Protein AF-A0A7S1BHH1-F1 (afdb_monomer_lite)

Sequence (177 aa):
SYPPISGYKDGFSEPVSDVPSARRIMEELFQSSQPGKDKEINQLVLEFGHFIVSDIMGSKDEGNSPLPIPCDGVLKDIMFCPVMRNICNDSDNENESLMMQIPFNRHTHSAHVDNIDKFSILDNMPVAPINFQTSFLDLSHIYGTDNKTTAEVRGDHGSGGIAMDKNNLPPIDKYLT

Organism: NCBI:txid216773

InterPro domains:
  IPR010255 Haem peroxidase superfamily [SSF48113] (8-166)
  IPR019791 Haem peroxidase, animal-type [PF03098] (8-171)
  IPR019791 Haem peroxidase, animal-type [PS50292] (1-177)
  IPR037120 Haem peroxidase domain superfamily, animal type [G3DSA:1.10.640.10] (1-175)

Foldseek 3Di:
DPQAPLCAPVNAEHHDPPDPFPLAVVCVVVVPDDDDDDPPDDVVVVVVVVQQCLQQFDWDFPPDDFDWGFPPHPPPDCVSFPFDQDQPPPVPDPDSDRGGTDTHTDTDWPVPPPPDPCPVVCVPHHTDHDGLHHNDNPPCLQQPPDPVSNDQQQDPPPPSHGDADPVRHGPSVVRRD

Radius of gyration: 21.56 Å; chains: 1; bounding box: 46×52×59 Å

Secondary structure (DSSP, 8-state):
-PPPTT--TTSSSPPP-SS--HHHHHHHHHHH---PPPSS--HHHHHHHHHHHHHH----B-TT--EEEE--SS---TTTS-B-------TT--S----BEEEEPPBPBGGG-TTS---TTSTTSPP-BPP-S-SSSS-HHHH-SSHHHHHHHH-TTSS------TTS---GGGS--

pLDDT: mean 75.39, std 14.95, range [39.38, 95.06]

Structure (mmCIF, N/CA/C/O backbone):
data_AF-A0A7S1BHH1-F1
#
_entry.id   AF-A0A7S1BHH1-F1
#
loop_
_atom_site.group_PDB
_atom_site.id
_atom_site.type_symbol
_atom_site.label_atom_id
_atom_site.label_alt_id
_atom_site.label_comp_id
_atom_site.label_asym_id
_atom_site.label_entity_id
_atom_site.label_seq_id
_atom_site.pdbx_PDB_ins_code
_atom_site.Cartn_x
_atom_site.Cartn_y
_atom_site.Cartn_z
_atom_site.occupancy
_atom_site.B_iso_or_equiv
_atom_site.auth_seq_id
_atom_site.auth_comp_id
_atom_site.auth_asym_id
_atom_site.auth_atom_id
_atom_site.pdbx_PDB_model_num
ATOM 1 N N . SER A 1 1 ? -23.232 19.609 12.535 1.00 47.34 1 SER A N 1
ATOM 2 C CA . SER A 1 1 ? -22.454 20.242 11.451 1.00 47.34 1 SER A CA 1
ATOM 3 C C . SER A 1 1 ? -22.123 19.164 10.439 1.00 47.34 1 SER A C 1
ATOM 5 O O . SER A 1 1 ? -21.820 18.053 10.851 1.00 47.34 1 SER A O 1
ATOM 7 N N . TYR A 1 2 ? -22.255 19.440 9.142 1.00 39.38 2 TYR A N 1
ATOM 8 C CA . TYR A 1 2 ? -21.716 18.531 8.127 1.00 39.38 2 TYR A CA 1
ATOM 9 C C . TYR A 1 2 ? -20.185 18.573 8.204 1.00 39.38 2 TYR A C 1
ATOM 11 O O . TYR A 1 2 ? -19.652 19.656 8.472 1.00 39.38 2 TYR A O 1
ATOM 19 N N . PRO A 1 3 ? -19.481 17.444 8.014 1.00 50.00 3 PRO A N 1
ATOM 20 C CA . PRO A 1 3 ? -18.034 17.486 7.897 1.00 50.00 3 PRO A CA 1
ATOM 21 C C . PRO A 1 3 ? -17.662 18.395 6.713 1.00 50.00 3 PRO A C 1
ATOM 23 O O . PRO A 1 3 ? -18.397 18.430 5.718 1.00 50.00 3 PRO A O 1
ATOM 26 N N . PRO A 1 4 ? -16.571 19.169 6.817 1.00 54.44 4 PRO A N 1
ATOM 27 C CA . PRO A 1 4 ? -16.070 19.941 5.689 1.00 54.44 4 PRO A CA 1
ATOM 28 C C . PRO A 1 4 ? -15.848 19.017 4.486 1.00 54.44 4 PRO A C 1
ATOM 30 O O . PRO A 1 4 ? -15.544 17.838 4.646 1.00 54.44 4 PRO A O 1
ATOM 33 N N . ILE A 1 5 ? -16.010 19.558 3.277 1.00 57.75 5 ILE A N 1
ATOM 34 C CA . ILE A 1 5 ? -15.953 18.810 2.004 1.00 57.75 5 ILE A CA 1
ATOM 35 C C . ILE A 1 5 ? -14.631 18.034 1.854 1.00 57.75 5 ILE A C 1
ATOM 37 O O . ILE A 1 5 ? -14.591 17.008 1.183 1.00 57.75 5 ILE A O 1
ATOM 41 N N . SER A 1 6 ? -13.567 18.500 2.510 1.00 67.19 6 SER A N 1
ATOM 42 C CA . SER A 1 6 ? -12.247 17.875 2.519 1.00 67.19 6 SER A CA 1
ATOM 43 C C . SER A 1 6 ? -12.037 16.817 3.608 1.00 67.19 6 SER A C 1
ATOM 45 O O . SER A 1 6 ? -11.016 16.143 3.597 1.00 67.19 6 SER A O 1
ATOM 47 N N . GLY A 1 7 ? -12.965 16.656 4.556 1.00 76.12 7 GLY A N 1
ATOM 48 C CA . GLY A 1 7 ? -12.856 15.677 5.643 1.00 76.12 7 GLY A CA 1
ATOM 49 C C . GLY A 1 7 ? -11.810 15.999 6.722 1.00 76.12 7 GLY A C 1
ATOM 50 O O . GLY A 1 7 ? -11.696 15.231 7.672 1.00 76.12 7 GLY A O 1
ATOM 51 N N . TYR A 1 8 ? -11.086 17.120 6.621 1.00 83.00 8 TYR A N 1
ATOM 52 C CA . TYR A 1 8 ? -10.114 17.585 7.622 1.00 83.00 8 TYR A CA 1
ATOM 53 C C . TYR A 1 8 ? -10.755 18.517 8.655 1.00 83.00 8 TYR A C 1
ATOM 55 O O . TYR A 1 8 ? -11.625 19.314 8.320 1.00 83.00 8 TYR A O 1
ATOM 63 N N . LYS A 1 9 ? -10.299 18.473 9.906 1.00 84.94 9 LYS A N 1
ATOM 64 C CA . LYS A 1 9 ? -10.788 19.305 11.017 1.00 84.94 9 LYS A CA 1
ATOM 65 C C . LYS A 1 9 ? -10.617 20.804 10.757 1.00 84.94 9 LYS A C 1
ATOM 67 O O . LYS A 1 9 ? -11.530 21.579 11.026 1.00 84.94 9 LYS A O 1
ATOM 72 N N . ASP A 1 10 ? -9.465 21.190 10.219 1.00 83.19 10 ASP A N 1
ATOM 73 C CA . ASP A 1 10 ? -9.119 22.562 9.830 1.00 83.19 10 ASP A CA 1
ATOM 74 C C . ASP A 1 10 ? -9.588 22.910 8.403 1.00 83.19 10 ASP A C 1
ATOM 76 O O . ASP A 1 10 ? -9.482 24.056 7.976 1.00 83.19 10 ASP A O 1
ATOM 80 N N . GLY A 1 11 ? -10.120 21.932 7.664 1.00 82.06 11 GLY A N 1
ATOM 81 C CA . GLY A 1 11 ? -10.454 22.049 6.248 1.00 82.06 11 GLY A CA 1
ATOM 82 C C . GLY A 1 11 ? -9.268 21.851 5.297 1.00 82.06 11 GLY A C 1
ATOM 83 O O . GLY A 1 11 ? -9.507 21.768 4.091 1.00 82.06 11 GLY A O 1
ATOM 84 N N . PHE A 1 12 ? -8.041 21.700 5.807 1.00 80.69 12 PHE A N 1
ATOM 85 C CA . PHE A 1 12 ? -6.811 21.670 5.015 1.00 80.69 12 PHE A CA 1
ATOM 86 C C . PHE A 1 12 ? -5.983 20.400 5.204 1.00 80.69 12 PHE A C 1
ATOM 88 O O . PHE A 1 12 ? -5.695 19.740 4.212 1.00 80.69 12 PHE A O 1
ATOM 95 N N . SER A 1 13 ? -5.567 20.071 6.429 1.00 79.56 13 SER A N 1
ATOM 96 C CA . SER A 1 13 ? -4.526 19.061 6.685 1.00 79.56 13 SER A CA 1
ATOM 97 C C . SER A 1 13 ? -4.647 18.321 8.021 1.00 79.56 13 SER A C 1
ATOM 99 O O . SER A 1 13 ? -4.057 17.248 8.198 1.00 79.56 13 SER A O 1
ATOM 101 N N . GLU A 1 14 ? -5.375 18.874 8.993 1.00 82.69 14 GLU A N 1
ATOM 102 C CA . GLU A 1 14 ? -5.499 18.282 10.321 1.00 82.69 14 GLU A CA 1
ATOM 103 C C . GLU A 1 14 ? -6.579 17.189 10.294 1.00 82.69 14 GLU A C 1
ATOM 105 O O . GLU A 1 14 ? -7.735 17.473 9.969 1.00 82.69 14 GLU A O 1
ATOM 110 N N . PRO A 1 15 ? -6.256 15.923 10.614 1.00 82.50 15 PRO A N 1
ATOM 111 C CA . PRO A 1 15 ? -7.255 14.866 10.672 1.00 82.50 15 PRO A CA 1
ATOM 112 C C . PRO A 1 15 ? -8.259 15.132 11.800 1.00 82.50 15 PRO A C 1
ATOM 114 O O . PRO A 1 15 ? -7.962 15.794 12.794 1.00 82.50 15 PRO A O 1
ATOM 117 N N . VAL A 1 16 ? -9.469 14.594 11.659 1.00 84.56 16 VAL A N 1
ATOM 118 C CA . VAL A 1 16 ? -10.517 14.725 12.678 1.00 84.56 16 VAL A CA 1
ATOM 119 C C . VAL A 1 16 ? -10.108 13.978 13.952 1.00 84.56 16 VAL A C 1
ATOM 121 O O . VAL A 1 16 ? -9.867 12.775 13.913 1.00 84.56 16 VAL A O 1
ATOM 124 N N . SER A 1 17 ? -10.054 14.692 15.080 1.00 80.38 17 SER A N 1
ATOM 125 C CA . SER A 1 17 ? -9.692 14.152 16.402 1.00 80.38 17 SER A CA 1
ATOM 126 C C . SER A 1 17 ? -10.889 13.764 17.272 1.00 80.38 17 SER A C 1
ATOM 128 O O . SER A 1 17 ? -10.737 13.002 18.221 1.00 80.38 17 SER A O 1
ATOM 130 N N . ASP A 1 18 ? -12.080 14.283 16.965 1.00 83.50 18 ASP A N 1
ATOM 131 C CA . ASP A 1 18 ? -13.249 14.223 17.858 1.00 83.50 18 ASP A CA 1
ATOM 132 C C . ASP A 1 18 ? -14.131 12.990 17.584 1.00 83.50 18 ASP A C 1
ATOM 134 O O . ASP A 1 18 ? -15.352 13.011 17.748 1.00 83.50 18 ASP A O 1
ATOM 138 N N . VAL A 1 19 ? -13.508 11.911 17.115 1.00 84.69 19 VAL A N 1
ATOM 139 C CA . VAL A 1 19 ? -14.147 10.634 16.784 1.00 84.69 19 VAL A CA 1
ATOM 140 C C . VAL A 1 19 ? -13.487 9.508 17.580 1.00 84.69 19 VAL A C 1
ATOM 142 O O . VAL A 1 19 ? -12.332 9.650 17.986 1.00 84.69 19 VAL A O 1
ATOM 145 N N . PRO A 1 20 ? -14.190 8.386 17.832 1.00 87.12 20 PRO A N 1
ATOM 146 C CA . PRO A 1 20 ? -13.568 7.219 18.446 1.00 87.12 20 PRO A CA 1
ATOM 147 C C . PRO A 1 20 ? -12.306 6.814 17.684 1.00 87.12 20 PRO A C 1
ATOM 149 O O . PRO A 1 20 ? -12.268 6.910 16.454 1.00 87.12 20 PRO A O 1
ATOM 152 N N . SER A 1 21 ? -11.281 6.348 18.401 1.00 86.25 21 SER A N 1
ATOM 153 C CA . SER A 1 21 ? -10.047 5.924 17.750 1.00 86.25 21 SER A CA 1
ATOM 154 C C . SER A 1 21 ? -10.321 4.800 16.746 1.00 86.25 21 SER A C 1
ATOM 156 O O . SER A 1 21 ? -11.216 3.965 16.934 1.00 86.25 21 SER A O 1
ATOM 158 N N . ALA A 1 22 ? -9.494 4.723 15.702 1.00 86.19 22 ALA A N 1
ATOM 159 C CA . ALA A 1 22 ? -9.539 3.604 14.768 1.00 86.19 22 ALA A CA 1
ATOM 160 C C . ALA A 1 22 ? -9.400 2.256 15.499 1.00 86.19 22 ALA A C 1
ATOM 162 O O . ALA A 1 22 ? -10.049 1.281 15.123 1.00 86.19 22 ALA A O 1
ATOM 163 N N . ARG A 1 23 ? -8.615 2.206 16.588 1.00 84.38 23 ARG A N 1
ATOM 164 C CA . ARG A 1 23 ? -8.446 0.997 17.398 1.00 84.38 23 ARG A CA 1
ATOM 165 C C . ARG A 1 23 ? -9.748 0.578 18.072 1.00 84.38 23 ARG A C 1
ATOM 167 O O . ARG A 1 23 ? -10.116 -0.592 17.998 1.00 84.38 23 ARG A O 1
ATOM 174 N N . ARG A 1 24 ? -10.445 1.515 18.707 1.00 85.94 24 ARG A N 1
ATOM 175 C CA . ARG A 1 24 ? -11.715 1.247 19.378 1.00 85.94 24 ARG A CA 1
ATOM 176 C C . ARG A 1 24 ? -12.778 0.762 18.394 1.00 85.94 24 ARG A C 1
ATOM 178 O O . ARG A 1 24 ? -13.435 -0.236 18.665 1.00 85.94 24 ARG A O 1
ATOM 185 N N . ILE A 1 25 ? -12.891 1.416 17.236 1.00 86.88 25 ILE A N 1
ATOM 186 C CA . ILE A 1 25 ? -13.829 1.013 16.175 1.00 86.88 25 ILE A CA 1
ATOM 187 C C . ILE A 1 25 ? -13.510 -0.403 15.685 1.00 86.88 25 ILE A C 1
ATOM 189 O O . ILE A 1 25 ? -14.408 -1.235 15.575 1.00 86.88 25 ILE A O 1
ATOM 193 N N . MET A 1 26 ? -12.231 -0.696 15.429 1.00 84.88 26 MET A N 1
ATOM 194 C CA . MET A 1 26 ? -11.785 -2.035 15.042 1.00 84.88 26 MET A CA 1
ATOM 195 C C . MET A 1 26 ? -12.187 -3.078 16.086 1.00 84.88 26 MET A C 1
ATOM 197 O O . MET A 1 26 ? -12.764 -4.099 15.734 1.00 84.88 26 MET A O 1
ATOM 201 N N . GLU A 1 27 ? -11.934 -2.842 17.372 1.00 83.69 27 GLU A N 1
ATOM 202 C CA . GLU A 1 27 ? -12.324 -3.803 18.407 1.00 83.69 27 GLU A CA 1
ATOM 203 C C . GLU A 1 27 ? -13.830 -4.046 18.456 1.00 83.69 27 GLU A C 1
ATOM 205 O O . GLU A 1 27 ? -14.245 -5.200 18.476 1.00 83.69 27 GLU A O 1
ATOM 210 N N . GLU A 1 28 ? -14.644 -2.992 18.449 1.00 85.12 28 GLU A N 1
ATOM 211 C CA . GLU A 1 28 ? -16.104 -3.121 18.509 1.00 85.12 28 GLU A CA 1
ATOM 212 C C . GLU A 1 28 ? -16.648 -3.906 17.294 1.00 85.12 28 GLU A C 1
ATOM 214 O O . GLU A 1 28 ? -17.508 -4.780 17.441 1.00 85.12 28 GLU A O 1
ATOM 219 N N . LEU A 1 29 ? -16.093 -3.676 16.098 1.00 84.19 29 LEU A N 1
ATOM 220 C CA . LEU A 1 29 ? -16.461 -4.413 14.886 1.00 84.19 29 LEU A CA 1
ATOM 221 C C . LEU A 1 29 ? -15.984 -5.871 14.915 1.00 84.19 29 LEU A C 1
ATOM 223 O O . LEU A 1 29 ? -16.758 -6.779 14.616 1.00 84.19 29 LEU A O 1
ATOM 227 N N . PHE A 1 30 ? -14.730 -6.122 15.291 1.00 80.69 30 PHE A N 1
ATOM 228 C CA . PHE A 1 30 ? -14.154 -7.468 15.259 1.00 80.69 30 PHE A CA 1
ATOM 229 C C . PHE A 1 30 ? -14.597 -8.355 16.425 1.00 80.69 30 PHE A C 1
ATOM 231 O O . PHE A 1 30 ? -14.643 -9.570 16.275 1.00 80.69 30 PHE A O 1
ATOM 238 N N . GLN A 1 31 ? -14.994 -7.784 17.564 1.00 76.56 31 GLN A N 1
ATOM 239 C CA . GLN A 1 31 ? -15.606 -8.554 18.654 1.00 76.56 31 GLN A CA 1
ATOM 240 C C . GLN A 1 31 ? -16.931 -9.197 18.237 1.00 76.56 31 GLN A C 1
ATOM 242 O O . GLN A 1 31 ? -17.301 -10.249 18.758 1.00 76.56 31 GLN A O 1
ATOM 247 N N . SER A 1 32 ? -17.651 -8.565 17.309 1.00 76.69 32 SER A N 1
ATOM 248 C CA . SER A 1 32 ? -18.940 -9.055 16.822 1.00 76.69 32 SER A CA 1
ATOM 249 C C . SER A 1 32 ? -18.832 -9.909 15.556 1.00 76.69 32 SER A C 1
ATOM 251 O O . SER A 1 32 ? -19.816 -10.543 15.168 1.00 76.69 32 SER A O 1
ATOM 253 N N . SER A 1 33 ? -17.656 -9.973 14.922 1.00 80.50 33 SER A N 1
ATOM 254 C CA . SER A 1 33 ? -17.466 -10.719 13.682 1.00 80.50 33 SER A CA 1
ATOM 255 C C . SER A 1 33 ? -17.035 -12.165 13.947 1.00 80.50 33 SER A C 1
ATOM 257 O O . SER A 1 33 ? -16.179 -12.459 14.778 1.00 80.50 33 SER A O 1
ATOM 259 N N . GLN A 1 34 ? -17.646 -13.105 13.223 1.00 82.69 34 GLN A N 1
ATOM 260 C CA . GLN A 1 34 ? -17.196 -14.495 13.180 1.00 82.69 34 GLN A CA 1
ATOM 261 C C . GLN A 1 34 ? -16.515 -14.728 11.830 1.00 82.69 34 GLN A C 1
ATOM 263 O O . GLN A 1 34 ? -17.169 -14.540 10.801 1.00 82.69 34 GLN A O 1
ATOM 268 N N . PRO A 1 35 ? -15.227 -15.118 11.795 1.00 79.81 35 PRO A N 1
ATOM 269 C CA . PRO A 1 35 ? -14.545 -15.377 10.537 1.00 79.81 35 PRO A CA 1
ATOM 270 C C . PRO A 1 35 ? -15.232 -16.540 9.814 1.00 79.81 35 PRO A C 1
ATOM 272 O O . PRO A 1 35 ? -15.237 -17.680 10.280 1.00 79.81 35 PRO A O 1
ATOM 275 N N . GLY A 1 36 ? -15.842 -16.234 8.673 1.00 83.50 36 GLY A N 1
ATOM 276 C CA . GLY A 1 36 ? -16.428 -17.217 7.772 1.00 83.50 36 GLY A CA 1
ATOM 277 C C . GLY A 1 36 ? -15.418 -17.642 6.714 1.00 83.50 36 GLY A C 1
ATOM 278 O O . GLY A 1 36 ? -14.639 -16.826 6.228 1.00 83.50 36 GLY A O 1
ATOM 279 N N . LYS A 1 37 ? -15.445 -18.919 6.323 1.00 86.69 37 LYS A N 1
ATOM 280 C CA . LYS A 1 37 ? -14.740 -19.370 5.122 1.00 86.69 37 LYS A CA 1
ATOM 281 C C . LYS A 1 37 ? -15.661 -19.196 3.921 1.00 86.69 37 LYS A C 1
ATOM 283 O O . LYS A 1 37 ? -16.719 -19.827 3.868 1.00 86.69 37 LYS A O 1
ATOM 288 N N . ASP A 1 38 ? -15.240 -18.377 2.969 1.00 87.50 38 ASP A N 1
ATOM 289 C CA . ASP A 1 38 ? -15.901 -18.288 1.674 1.00 87.50 38 ASP A CA 1
ATOM 290 C C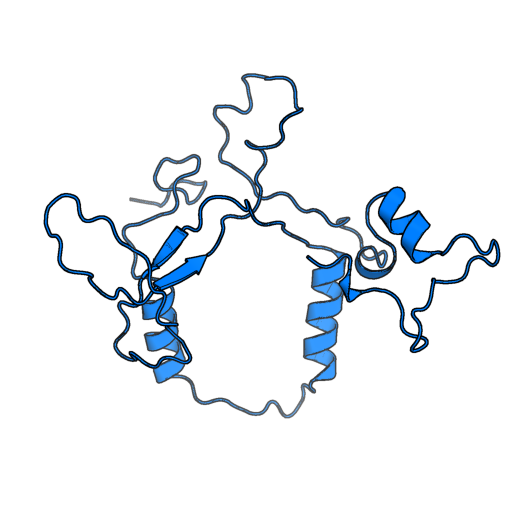 . ASP A 1 38 ? -15.714 -19.611 0.905 1.00 87.50 38 ASP A C 1
ATOM 292 O O . ASP A 1 38 ? -14.640 -20.221 0.932 1.00 87.50 38 ASP A O 1
ATOM 296 N N . LYS A 1 39 ? -16.788 -20.113 0.291 1.00 92.44 39 LYS A N 1
ATOM 297 C CA . LYS A 1 39 ? -16.779 -21.374 -0.470 1.00 92.44 39 LYS A CA 1
ATOM 298 C C . LYS A 1 39 ? -16.535 -21.158 -1.961 1.00 92.44 39 LYS A C 1
ATOM 300 O O . LYS A 1 39 ? -16.220 -22.120 -2.656 1.00 92.44 39 LYS A O 1
ATOM 305 N N . GLU A 1 40 ? -16.707 -19.933 -2.434 1.00 93.44 40 GLU A N 1
ATOM 306 C CA . GLU A 1 40 ? -16.625 -19.543 -3.839 1.00 93.44 40 GLU A CA 1
ATOM 307 C C . GLU A 1 40 ? -15.306 -18.825 -4.133 1.00 93.44 40 GLU A C 1
ATOM 309 O O . GLU A 1 40 ? -14.760 -18.953 -5.229 1.00 93.44 40 GLU A O 1
ATOM 314 N N . ILE A 1 41 ? -14.756 -18.126 -3.138 1.00 92.19 41 ILE A N 1
ATOM 315 C CA . ILE A 1 41 ? -13.518 -17.356 -3.262 1.00 92.19 41 ILE A CA 1
ATOM 316 C C . ILE A 1 41 ? -12.341 -18.139 -2.669 1.00 92.19 41 ILE A C 1
ATOM 318 O O . ILE A 1 41 ? -12.386 -18.629 -1.541 1.00 92.19 41 ILE A O 1
ATOM 322 N N . ASN A 1 42 ? -11.255 -18.247 -3.437 1.00 91.69 42 ASN A N 1
ATOM 323 C CA . ASN A 1 42 ? -9.990 -18.805 -2.965 1.00 91.69 42 ASN A CA 1
ATOM 324 C C . ASN A 1 42 ? -8.985 -17.688 -2.624 1.00 91.69 42 ASN A C 1
ATOM 326 O O . ASN A 1 42 ? -9.171 -16.529 -2.991 1.00 91.69 42 ASN A O 1
ATOM 330 N N . GLN A 1 43 ? -7.887 -18.053 -1.955 1.00 92.06 43 GLN A N 1
ATOM 331 C CA . GLN A 1 43 ? -6.826 -17.108 -1.585 1.00 92.06 43 GLN A CA 1
ATOM 332 C C . GLN A 1 43 ? -6.257 -16.360 -2.800 1.00 92.06 43 GLN A C 1
ATOM 334 O O . GLN A 1 43 ? -5.953 -15.179 -2.699 1.00 92.06 43 GLN A O 1
ATOM 339 N N . LEU A 1 44 ? -6.157 -17.016 -3.961 1.00 94.00 44 LEU A N 1
ATOM 340 C CA . LEU A 1 44 ? -5.595 -16.409 -5.169 1.00 94.00 44 LEU A CA 1
ATOM 341 C C . LEU A 1 44 ? -6.388 -15.177 -5.624 1.00 94.00 44 LEU A C 1
ATOM 343 O O . LEU A 1 44 ? -5.788 -14.230 -6.114 1.00 94.00 44 LEU A O 1
ATOM 347 N N . VAL A 1 45 ? -7.711 -15.158 -5.447 1.00 94.88 45 VAL A N 1
ATOM 348 C CA . VAL A 1 45 ? -8.530 -13.981 -5.781 1.00 94.88 45 VAL A CA 1
ATOM 349 C C . VAL A 1 45 ? -8.195 -12.794 -4.873 1.00 94.88 45 VAL A C 1
ATOM 351 O O . VAL A 1 45 ? -8.132 -11.666 -5.356 1.00 94.88 45 VAL A O 1
ATOM 354 N N . LEU A 1 46 ? -7.937 -13.040 -3.584 1.00 90.75 46 LEU A N 1
ATOM 355 C CA . LEU A 1 46 ? -7.511 -11.994 -2.649 1.00 90.75 46 LEU A CA 1
ATOM 356 C C . LEU A 1 46 ? -6.136 -11.445 -3.042 1.00 90.75 46 LEU A C 1
ATOM 358 O O . LEU A 1 46 ? -5.982 -10.235 -3.194 1.00 90.75 46 LEU A O 1
ATOM 362 N N . GLU A 1 47 ? -5.170 -12.331 -3.296 1.00 93.31 47 GLU A N 1
ATOM 363 C CA . GLU A 1 47 ? -3.822 -11.938 -3.733 1.00 93.31 47 GLU A CA 1
ATOM 364 C C . GLU A 1 47 ? -3.845 -11.197 -5.073 1.00 93.31 47 GLU A C 1
ATOM 366 O O . GLU A 1 47 ? -3.114 -10.231 -5.266 1.00 93.31 47 GLU A O 1
ATOM 371 N N . PHE A 1 48 ? -4.718 -11.599 -5.999 1.00 94.50 48 PHE A N 1
ATOM 372 C CA . PHE A 1 48 ? -4.882 -10.900 -7.269 1.00 94.50 48 PHE A CA 1
ATOM 373 C C . PHE A 1 48 ? -5.441 -9.485 -7.075 1.00 94.50 48 PHE A C 1
ATOM 375 O O . PHE A 1 48 ? -5.007 -8.557 -7.751 1.00 94.50 48 PHE A O 1
ATOM 382 N N . GLY A 1 49 ? -6.358 -9.292 -6.122 1.00 95.06 49 GLY A N 1
ATOM 383 C CA . GLY A 1 49 ? -6.821 -7.960 -5.734 1.00 95.06 49 GLY A CA 1
ATOM 384 C C . GLY A 1 49 ? -5.677 -7.078 -5.229 1.00 95.06 49 GLY A C 1
ATOM 385 O O . GLY A 1 49 ? -5.536 -5.943 -5.682 1.00 95.06 49 GLY A O 1
ATOM 386 N N . HIS A 1 50 ? -4.822 -7.618 -4.355 1.00 91.56 50 HIS A N 1
ATOM 387 C CA . HIS A 1 50 ? -3.625 -6.920 -3.880 1.00 91.56 50 HIS A CA 1
ATOM 388 C C . HIS A 1 50 ? -2.661 -6.588 -5.022 1.00 91.56 50 HIS A C 1
ATOM 390 O O . HIS A 1 50 ? -2.240 -5.442 -5.136 1.00 91.56 50 HIS A O 1
ATOM 396 N N . PHE A 1 51 ? -2.390 -7.549 -5.908 1.00 90.62 51 PHE A N 1
ATOM 397 C CA . PHE A 1 51 ? -1.543 -7.366 -7.087 1.00 90.62 51 PHE A CA 1
ATOM 398 C C . PHE A 1 51 ? -2.024 -6.212 -7.977 1.00 90.62 51 PHE A C 1
ATOM 400 O O . PHE A 1 51 ? -1.233 -5.361 -8.370 1.00 90.62 51 PHE A O 1
ATOM 407 N N . ILE A 1 52 ? -3.329 -6.152 -8.261 1.00 94.50 52 ILE A N 1
ATOM 408 C CA . ILE A 1 52 ? -3.916 -5.078 -9.067 1.00 94.50 52 ILE A CA 1
ATOM 409 C C . ILE A 1 52 ? -3.784 -3.729 -8.361 1.00 94.50 52 ILE A C 1
ATOM 411 O O . ILE A 1 52 ? -3.353 -2.767 -8.985 1.00 94.50 52 ILE A O 1
ATOM 415 N N . VAL A 1 53 ? -4.127 -3.649 -7.071 1.00 93.38 53 VAL A N 1
ATOM 416 C CA . VAL A 1 53 ? -4.037 -2.393 -6.307 1.00 93.38 53 VAL A CA 1
ATOM 417 C C . VAL A 1 53 ? -2.601 -1.885 -6.252 1.00 93.38 53 VAL A C 1
ATOM 419 O O . VAL A 1 53 ? -2.391 -0.698 -6.477 1.00 93.38 53 VAL A O 1
ATOM 422 N N . SER A 1 54 ? -1.623 -2.765 -6.028 1.00 90.31 54 SER A N 1
ATOM 423 C CA . SER A 1 54 ? -0.203 -2.402 -6.031 1.00 90.31 54 SER A CA 1
ATOM 424 C C . SER A 1 54 ? 0.273 -1.835 -7.369 1.00 90.31 54 SER A C 1
ATOM 426 O O . SER A 1 54 ? 1.222 -1.058 -7.376 1.00 90.31 54 SER A O 1
ATOM 428 N N . ASP A 1 55 ? -0.377 -2.193 -8.480 1.00 93.00 55 ASP A N 1
ATOM 429 C CA . ASP A 1 55 ? -0.037 -1.683 -9.807 1.00 93.00 55 ASP A CA 1
ATOM 430 C C . ASP A 1 55 ? -0.529 -0.257 -10.048 1.00 93.00 55 ASP A C 1
ATOM 432 O O . ASP A 1 55 ? 0.183 0.557 -10.622 1.00 93.00 55 ASP A O 1
ATOM 436 N N . ILE A 1 56 ? -1.746 0.044 -9.586 1.00 94.31 56 ILE A N 1
ATOM 437 C CA . ILE A 1 56 ? -2.417 1.319 -9.876 1.00 94.31 56 ILE A CA 1
ATOM 438 C C . ILE A 1 56 ? -2.293 2.347 -8.754 1.00 94.31 56 ILE A C 1
ATOM 440 O O . ILE A 1 56 ? -2.600 3.526 -8.955 1.00 94.31 56 ILE A O 1
ATOM 444 N N . MET A 1 57 ? -1.921 1.912 -7.550 1.00 92.19 57 MET A N 1
ATOM 445 C CA . MET A 1 57 ? -1.901 2.734 -6.347 1.00 92.19 57 MET A CA 1
ATOM 446 C C . MET A 1 57 ? -0.682 2.418 -5.485 1.00 92.19 57 MET A C 1
ATOM 448 O O . MET A 1 57 ? -0.454 1.285 -5.072 1.00 92.19 57 MET A O 1
ATOM 452 N N . GLY A 1 58 ? 0.062 3.462 -5.133 1.00 88.00 58 GLY A N 1
ATOM 453 C CA . GLY A 1 58 ? 1.116 3.387 -4.131 1.00 88.00 58 GLY A CA 1
ATOM 454 C C . GLY A 1 58 ? 1.236 4.692 -3.368 1.00 88.00 58 GLY A C 1
ATOM 455 O O . GLY A 1 58 ? 1.158 5.774 -3.947 1.00 88.00 58 GLY A O 1
ATOM 456 N N . SER A 1 59 ? 1.442 4.582 -2.064 1.00 85.31 59 SER A N 1
ATOM 457 C CA . SER A 1 59 ? 1.684 5.700 -1.157 1.00 85.31 59 SER A CA 1
ATOM 458 C C . SER A 1 59 ? 3.065 5.562 -0.531 1.00 85.31 59 SER A C 1
ATOM 460 O O . SER A 1 59 ? 3.546 4.449 -0.337 1.00 85.31 59 SER A O 1
ATOM 462 N N . LYS A 1 60 ? 3.678 6.688 -0.172 1.00 85.25 60 LYS A N 1
ATOM 463 C CA . LYS A 1 60 ? 4.886 6.729 0.659 1.00 85.25 60 LYS A CA 1
ATOM 464 C C . LYS A 1 60 ? 4.572 7.421 1.970 1.00 85.25 60 LYS A C 1
ATOM 466 O O . LYS A 1 60 ? 3.683 8.269 2.006 1.00 85.25 60 LYS A O 1
ATOM 471 N N . ASP A 1 61 ? 5.298 7.069 3.017 1.00 84.31 61 ASP A N 1
ATOM 472 C CA . ASP A 1 61 ? 5.121 7.649 4.343 1.00 84.31 61 ASP A CA 1
ATOM 473 C C . ASP A 1 61 ? 6.034 8.864 4.550 1.00 84.31 61 ASP A C 1
ATOM 475 O O . ASP A 1 61 ? 7.198 8.879 4.145 1.00 84.31 61 ASP A O 1
ATOM 479 N N . GLU A 1 62 ? 5.524 9.889 5.230 1.00 73.88 62 GLU A N 1
ATOM 480 C CA . GLU A 1 62 ? 6.315 11.020 5.714 1.00 73.88 62 GLU A CA 1
ATOM 481 C C . GLU A 1 62 ? 7.140 10.569 6.925 1.00 73.88 62 GLU A C 1
ATOM 483 O O . GLU A 1 62 ? 6.668 10.507 8.060 1.00 73.88 62 GLU A O 1
ATOM 488 N N . GLY A 1 63 ? 8.393 10.196 6.666 1.00 59.19 63 GLY A N 1
ATOM 489 C CA . GLY A 1 63 ? 9.227 9.401 7.573 1.00 59.19 63 GLY A CA 1
ATOM 490 C C . GLY A 1 63 ? 9.691 10.040 8.888 1.00 59.19 63 GLY A C 1
ATOM 491 O O . GLY A 1 63 ? 10.560 9.460 9.530 1.00 59.19 63 GLY A O 1
ATOM 492 N N . ASN A 1 64 ? 9.171 11.193 9.319 1.00 61.62 64 ASN A N 1
ATOM 493 C CA . ASN A 1 64 ? 9.781 11.937 10.431 1.00 61.62 64 ASN A CA 1
ATOM 494 C C . ASN A 1 64 ? 8.875 12.199 11.641 1.00 61.62 64 ASN A C 1
ATOM 496 O O . ASN A 1 64 ? 9.379 12.658 12.667 1.00 61.62 64 ASN A O 1
ATOM 500 N N . SER A 1 65 ? 7.566 11.935 11.584 1.00 66.00 65 SER A N 1
ATOM 501 C CA . SER A 1 65 ? 6.676 12.168 12.735 1.00 66.00 65 SER A CA 1
ATOM 502 C C . SER A 1 65 ? 5.427 11.281 12.687 1.00 66.00 65 SER A C 1
ATOM 504 O O . SER A 1 65 ? 4.435 11.664 12.063 1.00 66.00 65 SER A O 1
ATOM 506 N N . PRO A 1 66 ? 5.441 10.104 13.343 1.00 75.00 66 PRO A N 1
ATOM 507 C CA . PRO A 1 66 ? 4.256 9.261 13.421 1.00 75.00 66 PRO A CA 1
ATOM 508 C C . PRO A 1 66 ? 3.142 9.980 14.189 1.00 75.00 66 PRO A C 1
ATOM 510 O O . PRO A 1 66 ? 3.374 10.567 15.246 1.00 75.00 66 PRO A O 1
ATOM 513 N N . LEU A 1 67 ? 1.916 9.889 13.680 1.00 79.50 67 LEU A N 1
ATOM 514 C CA . LEU A 1 67 ? 0.701 10.152 14.437 1.00 79.50 67 LEU A CA 1
ATOM 515 C C . LEU A 1 67 ? 0.354 8.891 15.239 1.00 79.50 67 LEU A C 1
ATOM 517 O O . LEU A 1 67 ? -0.068 7.895 14.650 1.00 79.50 67 LEU A O 1
ATOM 521 N N . PRO A 1 68 ? 0.525 8.879 16.567 1.00 79.81 68 PRO A N 1
ATOM 522 C CA . PRO A 1 68 ? 0.212 7.692 17.343 1.00 79.81 68 PRO A CA 1
ATOM 523 C C . PRO A 1 68 ? -1.301 7.452 17.369 1.00 79.81 68 PRO A C 1
ATOM 525 O O . PRO A 1 68 ? -2.076 8.327 17.757 1.00 79.81 68 PRO A O 1
ATOM 528 N N . ILE A 1 69 ? -1.726 6.242 17.008 1.00 83.19 69 ILE A N 1
ATOM 529 C CA . ILE A 1 69 ? -3.100 5.790 17.238 1.00 83.19 69 ILE A CA 1
ATOM 530 C C . ILE A 1 69 ? -3.180 5.293 18.689 1.00 83.19 69 ILE A C 1
ATOM 532 O O . ILE A 1 69 ? -2.402 4.407 19.072 1.00 83.19 69 ILE A O 1
ATOM 536 N N . PRO A 1 70 ? -4.091 5.840 19.515 1.00 80.38 70 PRO A N 1
ATOM 537 C CA . PRO A 1 70 ? -4.198 5.447 20.911 1.00 80.38 70 PRO A CA 1
ATOM 538 C C . PRO A 1 70 ? -4.739 4.020 21.046 1.00 80.38 70 PRO A C 1
ATOM 540 O O . PRO A 1 70 ? -5.648 3.604 20.328 1.00 80.38 70 PRO A O 1
ATOM 543 N N . CYS A 1 71 ? -4.208 3.286 22.023 1.00 78.88 71 CYS A N 1
ATOM 544 C CA . CYS A 1 71 ? -4.727 1.988 22.448 1.00 78.88 71 CYS A CA 1
ATOM 545 C C . CYS A 1 71 ? -5.780 2.141 23.550 1.00 78.88 71 CYS A C 1
ATOM 547 O O . CYS A 1 71 ? -5.614 1.662 24.671 1.00 78.88 71 CYS A O 1
ATOM 549 N N . ASP A 1 72 ? -6.861 2.842 23.228 1.00 79.12 72 ASP A N 1
ATOM 550 C CA . ASP A 1 72 ? -8.011 3.101 24.106 1.00 79.12 72 ASP A CA 1
ATOM 551 C C . ASP A 1 72 ? -9.094 2.004 24.034 1.00 79.12 72 ASP A C 1
ATOM 553 O O . ASP A 1 72 ? -10.179 2.151 24.598 1.00 79.12 72 ASP A O 1
ATOM 557 N N . GLY A 1 73 ? -8.794 0.900 23.348 1.00 73.62 73 GLY A N 1
ATOM 558 C CA . GLY A 1 73 ? -9.638 -0.284 23.288 1.00 73.62 73 GLY A CA 1
ATOM 559 C C . GLY A 1 73 ? -9.712 -1.061 24.609 1.00 73.62 73 GLY A C 1
ATOM 560 O O . GLY A 1 73 ? -8.891 -0.910 25.519 1.00 73.62 73 GLY A O 1
ATOM 561 N N . VAL A 1 74 ? -10.724 -1.920 24.714 1.00 73.38 74 VAL A N 1
ATOM 562 C CA . VAL A 1 74 ? -10.938 -2.825 25.851 1.00 73.38 74 VAL A CA 1
ATOM 563 C C . VAL A 1 74 ? -9.956 -4.000 25.790 1.00 73.38 74 VAL A C 1
ATOM 565 O O . VAL A 1 74 ? -9.466 -4.457 26.826 1.00 73.38 74 VAL A O 1
ATOM 568 N N . LEU A 1 75 ? -9.633 -4.477 24.584 1.00 67.38 75 LEU A N 1
ATOM 569 C CA . LEU A 1 75 ? -8.691 -5.569 24.357 1.00 67.38 75 LEU A CA 1
ATOM 570 C C . LEU A 1 75 ? -7.255 -5.035 24.341 1.00 67.38 75 LEU A C 1
ATOM 572 O O . LEU A 1 75 ? -6.679 -4.745 23.294 1.00 67.38 75 LEU A O 1
ATOM 576 N N . LYS A 1 76 ? -6.647 -4.975 25.528 1.00 59.53 76 LYS A N 1
ATOM 577 C CA . LYS A 1 76 ? -5.233 -4.616 25.745 1.00 59.53 76 LYS A CA 1
ATOM 578 C C . LYS A 1 76 ? -4.258 -5.747 25.385 1.00 59.53 76 LYS A C 1
ATOM 580 O O . LYS A 1 76 ? -3.314 -6.006 26.127 1.00 59.53 76 LYS A O 1
ATOM 585 N N . ASP A 1 77 ? -4.516 -6.472 24.300 1.00 61.69 77 ASP A N 1
ATOM 586 C CA . ASP A 1 77 ? -3.623 -7.544 23.860 1.00 61.69 77 ASP A CA 1
ATOM 587 C C . ASP A 1 77 ? -2.431 -6.965 23.079 1.00 61.69 77 ASP A C 1
ATOM 589 O O . ASP A 1 77 ? -2.587 -6.105 22.205 1.00 61.69 77 ASP A O 1
ATOM 593 N N . ILE A 1 78 ? -1.235 -7.465 23.390 1.00 61.84 78 ILE A N 1
ATOM 594 C CA . ILE A 1 78 ? 0.054 -7.023 22.840 1.00 61.84 78 ILE A CA 1
ATOM 595 C C . ILE A 1 78 ? 0.094 -7.213 21.319 1.00 61.84 78 ILE A C 1
ATOM 597 O O . ILE A 1 78 ? 0.747 -6.436 20.626 1.00 61.84 78 ILE A O 1
ATOM 601 N N . MET A 1 79 ? -0.633 -8.206 20.785 1.00 64.31 79 MET A N 1
ATOM 602 C CA . MET A 1 79 ? -0.717 -8.443 19.336 1.00 64.31 79 MET A CA 1
ATOM 603 C C . MET A 1 79 ? -1.313 -7.266 18.562 1.00 64.31 79 MET A C 1
ATOM 605 O O . MET A 1 79 ? -0.981 -7.070 17.397 1.00 64.31 79 MET A O 1
ATOM 609 N N . PHE A 1 80 ? -2.191 -6.490 19.192 1.00 65.75 80 PHE A N 1
ATOM 610 C CA . PHE A 1 80 ? -2.883 -5.390 18.530 1.00 65.75 80 PHE A CA 1
ATOM 611 C C . PHE A 1 80 ? -2.391 -4.014 18.962 1.00 65.75 80 PHE A C 1
ATOM 613 O O . PHE A 1 80 ? -2.548 -3.045 18.225 1.00 65.75 80 PHE A O 1
ATOM 620 N N . CYS A 1 81 ? -1.823 -3.936 20.159 1.00 72.38 81 CYS A N 1
ATOM 621 C CA . CYS A 1 81 ? -1.341 -2.716 20.770 1.00 72.38 81 CYS A CA 1
ATOM 622 C C . CYS A 1 81 ? 0.089 -2.944 21.250 1.00 72.38 81 CYS A C 1
ATOM 624 O O . CYS A 1 81 ? 0.298 -3.284 22.419 1.00 72.38 81 CYS A O 1
ATOM 626 N N . PRO A 1 82 ? 1.083 -2.812 20.351 1.00 66.56 82 PRO A N 1
ATOM 627 C CA . PRO A 1 82 ? 2.467 -3.020 20.723 1.00 66.56 82 PRO A CA 1
ATOM 628 C C . PRO A 1 82 ? 2.855 -2.032 21.825 1.00 66.56 82 PRO A C 1
ATOM 630 O O . PRO A 1 82 ? 2.555 -0.836 21.771 1.00 66.56 82 PRO A O 1
ATOM 633 N N . VAL A 1 83 ? 3.529 -2.546 22.851 1.00 63.50 83 VAL A N 1
ATOM 634 C CA . VAL A 1 83 ? 4.101 -1.719 23.912 1.00 63.50 83 VAL A CA 1
ATOM 635 C C . VAL A 1 83 ? 5.315 -1.006 23.329 1.00 63.50 83 VAL A C 1
ATOM 637 O O . VAL A 1 83 ? 6.400 -1.577 23.228 1.00 63.50 83 VAL A O 1
ATOM 640 N N . MET A 1 84 ? 5.129 0.245 22.928 1.00 57.31 84 MET A N 1
ATOM 641 C CA . MET A 1 84 ? 6.226 1.126 22.553 1.00 57.31 84 MET A CA 1
ATOM 642 C C . MET A 1 84 ? 6.716 1.823 23.826 1.00 57.31 84 MET A C 1
ATOM 644 O O . MET A 1 84 ? 5.928 2.434 24.545 1.00 57.31 84 MET A O 1
ATOM 648 N N . ARG A 1 85 ? 8.020 1.754 24.128 1.00 49.62 85 ARG A N 1
ATOM 649 C CA . ARG A 1 85 ? 8.639 2.670 25.103 1.00 49.62 85 ARG A CA 1
ATOM 650 C C . ARG A 1 85 ? 8.775 4.038 24.444 1.00 49.62 85 ARG A C 1
ATOM 652 O O . ARG A 1 85 ? 9.871 4.453 24.079 1.00 49.62 85 ARG A O 1
ATOM 659 N N . ASN A 1 86 ? 7.656 4.719 24.255 1.00 49.56 86 ASN A N 1
ATOM 660 C CA . ASN A 1 86 ? 7.707 6.130 23.935 1.00 49.56 86 ASN A CA 1
ATOM 661 C C . ASN A 1 86 ? 7.951 6.859 25.251 1.00 49.56 86 ASN A C 1
ATOM 663 O O . ASN A 1 86 ? 7.148 6.765 26.177 1.00 49.56 86 ASN A O 1
ATOM 667 N N . ILE A 1 87 ? 9.092 7.544 25.342 1.00 45.91 87 ILE A N 1
ATOM 668 C CA . ILE A 1 87 ? 9.322 8.558 26.367 1.00 45.91 87 ILE A CA 1
ATOM 669 C C . ILE A 1 87 ? 8.342 9.681 26.032 1.00 45.91 87 ILE A C 1
ATOM 671 O O . ILE A 1 87 ? 8.650 10.605 25.281 1.00 45.91 87 ILE A O 1
ATOM 675 N N . CYS A 1 88 ? 7.107 9.552 26.504 1.00 47.38 88 CYS A N 1
ATOM 676 C CA . CYS A 1 88 ? 6.209 10.682 26.577 1.00 47.38 88 CYS A CA 1
ATOM 677 C C . CYS A 1 88 ? 6.832 11.603 27.622 1.00 47.38 88 CYS A C 1
ATOM 679 O O . CYS A 1 88 ? 6.736 11.339 28.817 1.00 47.38 88 CYS A O 1
ATOM 681 N N . ASN A 1 89 ? 7.538 12.638 27.164 1.00 41.66 89 ASN A N 1
ATOM 682 C CA . ASN A 1 89 ? 7.912 13.760 28.011 1.00 41.66 89 ASN A CA 1
ATOM 683 C C . ASN A 1 89 ? 6.616 14.492 28.379 1.00 41.66 89 ASN A C 1
ATOM 685 O O . ASN A 1 89 ? 6.308 15.536 27.808 1.00 41.66 89 ASN A O 1
ATOM 689 N N . ASP A 1 90 ? 5.832 13.928 29.297 1.00 45.69 90 ASP A N 1
ATOM 690 C CA . ASP A 1 90 ? 4.945 14.751 30.100 1.00 45.69 90 ASP A CA 1
ATOM 691 C C . ASP A 1 90 ? 5.878 15.671 30.880 1.00 45.69 90 ASP A C 1
ATOM 693 O O . ASP A 1 90 ? 6.615 15.232 31.763 1.00 45.69 90 ASP A O 1
ATOM 697 N N . SER A 1 91 ? 5.893 16.951 30.507 1.00 52.31 91 SER A N 1
ATOM 698 C CA . SER A 1 91 ? 6.762 17.979 31.090 1.00 52.31 91 SER A CA 1
ATOM 699 C C . SER A 1 91 ? 6.596 18.142 32.604 1.00 52.31 91 SER A C 1
ATOM 701 O O . SER A 1 91 ? 7.375 18.861 33.224 1.00 52.31 91 SER A O 1
ATOM 703 N N . ASP A 1 92 ? 5.613 17.459 33.195 1.00 52.56 92 ASP A N 1
ATOM 704 C CA . ASP A 1 92 ? 5.149 17.690 34.553 1.00 52.56 92 ASP A CA 1
ATOM 705 C C . ASP A 1 92 ? 5.251 16.449 35.464 1.00 52.56 92 ASP A C 1
ATOM 707 O O . ASP A 1 92 ? 4.931 16.560 36.644 1.00 52.56 92 ASP A O 1
ATOM 711 N N . ASN A 1 93 ? 5.714 15.280 34.986 1.00 50.31 93 ASN A N 1
ATOM 712 C CA . ASN A 1 93 ? 5.940 14.108 35.847 1.00 50.31 93 ASN A CA 1
ATOM 713 C C . ASN A 1 93 ? 7.062 13.196 35.319 1.00 50.31 93 ASN A C 1
ATOM 715 O O . ASN A 1 93 ? 6.901 12.536 34.299 1.00 50.31 93 ASN A O 1
ATOM 719 N N . GLU A 1 94 ? 8.152 13.049 36.081 1.00 51.44 94 GLU A N 1
ATOM 720 C CA . GLU A 1 94 ? 9.272 12.114 35.821 1.00 51.44 94 GLU A CA 1
ATOM 721 C C . GLU A 1 94 ? 8.897 10.617 35.924 1.00 51.44 94 GLU A C 1
ATOM 723 O O . GLU A 1 94 ? 9.761 9.746 36.028 1.00 51.44 94 GLU A O 1
ATOM 728 N N . ASN A 1 95 ? 7.609 10.280 35.906 1.00 50.66 95 ASN A N 1
ATOM 729 C CA . ASN A 1 95 ? 7.174 8.894 35.893 1.00 50.66 95 ASN A CA 1
ATOM 730 C C . ASN A 1 95 ? 7.075 8.430 34.442 1.00 50.66 95 ASN A C 1
ATOM 732 O O . ASN A 1 95 ? 6.183 8.863 33.716 1.00 50.66 95 ASN A O 1
ATOM 736 N N . GLU A 1 96 ? 7.970 7.522 34.044 1.00 51.44 96 GLU A N 1
ATOM 737 C CA . GLU A 1 96 ? 7.899 6.786 32.779 1.00 51.44 96 GLU A CA 1
ATOM 738 C C . GLU A 1 96 ? 6.527 6.097 32.648 1.00 51.44 96 GLU A C 1
ATOM 740 O O . GLU A 1 96 ? 6.306 4.982 33.126 1.00 51.44 96 GLU A O 1
ATOM 745 N N . SER A 1 97 ? 5.571 6.776 32.016 1.00 52.78 97 SER A N 1
ATOM 746 C CA . SER A 1 97 ? 4.266 6.206 31.713 1.00 52.78 97 SER A CA 1
ATOM 747 C C . SER A 1 97 ? 4.395 5.366 30.449 1.00 52.78 97 SER A C 1
ATOM 749 O O . SER A 1 97 ? 4.564 5.886 29.347 1.00 52.78 97 SER A O 1
ATOM 751 N N . LEU A 1 98 ? 4.340 4.042 30.605 1.00 58.78 98 LEU A N 1
ATOM 752 C CA . LEU A 1 98 ? 4.247 3.101 29.490 1.00 58.78 98 LEU A CA 1
ATOM 753 C C . LEU A 1 98 ? 2.903 3.294 28.773 1.00 58.78 98 LEU A C 1
ATOM 755 O O . LEU A 1 98 ? 1.890 2.703 29.152 1.00 58.78 98 LEU A O 1
ATOM 759 N N . MET A 1 99 ? 2.892 4.112 27.723 1.00 61.16 99 MET A N 1
ATOM 760 C CA . MET A 1 99 ? 1.749 4.229 26.822 1.00 61.16 99 MET A CA 1
ATOM 761 C C . MET A 1 99 ? 1.844 3.197 25.692 1.00 61.16 99 MET A C 1
ATOM 763 O O . MET A 1 99 ? 2.806 3.172 24.931 1.00 61.16 99 MET A O 1
ATOM 767 N N . MET A 1 100 ? 0.815 2.356 25.553 1.00 69.38 100 MET A N 1
ATOM 768 C CA . MET A 1 100 ? 0.634 1.505 24.371 1.00 69.38 100 MET A CA 1
ATOM 769 C C . MET A 1 100 ? 0.067 2.353 23.231 1.00 69.38 100 MET A C 1
ATOM 771 O O . MET A 1 100 ? -0.983 2.979 23.390 1.00 69.38 100 MET A O 1
ATOM 775 N N . GLN A 1 101 ? 0.764 2.400 22.098 1.00 76.00 101 GLN A N 1
ATOM 776 C CA . GLN A 1 101 ? 0.381 3.192 20.929 1.00 76.00 101 GLN A CA 1
ATOM 777 C C . GLN A 1 101 ? 0.806 2.463 19.655 1.00 76.00 101 GLN A C 1
ATOM 779 O O . GLN A 1 101 ? 1.853 1.814 19.624 1.00 76.00 101 GLN A O 1
ATOM 784 N N . ILE A 1 102 ? 0.010 2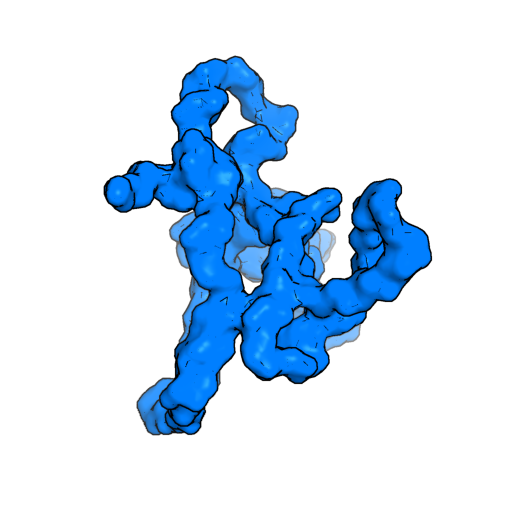.598 18.597 1.00 79.50 102 ILE A N 1
ATOM 785 C CA . ILE A 1 102 ? 0.354 2.083 17.269 1.00 79.50 102 ILE A CA 1
ATOM 786 C C . ILE A 1 102 ? 0.953 3.251 16.471 1.00 79.50 102 ILE A C 1
ATOM 788 O O . ILE A 1 102 ? 0.262 4.258 16.289 1.00 79.50 102 ILE A O 1
ATOM 792 N N . PRO A 1 103 ? 2.215 3.168 16.011 1.00 80.25 103 PRO A N 1
ATOM 793 C CA . PRO A 1 103 ? 2.787 4.207 15.165 1.00 80.25 103 PRO A CA 1
ATOM 794 C C . PRO A 1 103 ? 2.097 4.192 13.798 1.00 80.25 103 PRO A C 1
ATOM 796 O O . PRO A 1 103 ? 1.996 3.144 13.163 1.00 80.25 103 PRO A O 1
ATOM 799 N N . PHE A 1 104 ? 1.633 5.355 13.346 1.00 85.06 104 PHE A N 1
ATOM 800 C CA . PHE A 1 104 ? 1.030 5.523 12.028 1.00 85.06 104 PHE A CA 1
ATOM 801 C C . PHE A 1 104 ? 1.600 6.776 11.365 1.00 85.06 104 PHE A C 1
ATOM 803 O O . PHE A 1 104 ? 1.428 7.884 11.869 1.00 85.06 104 PHE A O 1
ATOM 810 N N . ASN A 1 105 ? 2.305 6.618 10.250 1.00 86.00 105 ASN A N 1
ATOM 811 C CA . ASN A 1 105 ? 2.838 7.759 9.514 1.00 86.00 105 ASN A CA 1
ATOM 812 C C . ASN A 1 105 ? 1.776 8.308 8.564 1.00 86.00 105 ASN A C 1
ATOM 814 O O . ASN A 1 105 ? 0.982 7.563 7.992 1.00 86.00 105 ASN A O 1
ATOM 818 N N . ARG A 1 106 ? 1.765 9.630 8.384 1.00 83.19 106 ARG A N 1
ATOM 819 C CA . ARG A 1 106 ? 0.957 10.243 7.328 1.00 83.19 106 ARG A CA 1
ATOM 820 C C . ARG A 1 106 ? 1.557 9.886 5.975 1.00 83.19 106 ARG A C 1
ATOM 822 O O . ARG A 1 106 ? 2.777 9.824 5.838 1.00 83.19 106 ARG A O 1
ATOM 829 N N . HIS A 1 107 ? 0.707 9.701 4.974 1.00 84.81 107 HIS A N 1
ATOM 830 C CA . HIS A 1 107 ? 1.181 9.581 3.603 1.00 84.81 107 HIS A CA 1
ATOM 831 C C . HIS A 1 107 ? 1.701 10.920 3.086 1.00 84.81 107 HIS A C 1
ATOM 833 O O . HIS A 1 107 ? 1.137 11.967 3.405 1.00 84.81 107 HIS A O 1
ATOM 839 N N . THR A 1 108 ? 2.717 10.865 2.228 1.00 83.50 108 THR A N 1
ATOM 840 C CA . THR A 1 108 ? 3.229 12.028 1.510 1.00 83.50 108 THR A CA 1
ATOM 841 C C . THR A 1 108 ? 2.114 12.679 0.706 1.00 83.50 108 THR A C 1
ATOM 843 O O . THR A 1 108 ? 1.425 12.026 -0.089 1.00 83.50 108 THR A O 1
ATOM 846 N N . HIS A 1 109 ? 1.956 13.983 0.897 1.00 79.50 109 HIS A N 1
ATOM 847 C CA . HIS A 1 109 ? 0.910 14.761 0.251 1.00 79.50 109 HIS A CA 1
ATOM 848 C C . HIS A 1 109 ? 1.454 15.945 -0.555 1.00 79.50 109 HIS A C 1
ATOM 850 O O . HIS A 1 109 ? 2.588 16.390 -0.378 1.00 79.50 109 HIS A O 1
ATOM 856 N N . SER A 1 110 ? 0.609 16.495 -1.427 1.00 71.50 110 SER A N 1
ATOM 857 C CA . SER A 1 110 ? 0.935 17.568 -2.380 1.00 71.50 110 SER A CA 1
ATOM 858 C C . SER A 1 110 ? 1.638 18.794 -1.779 1.00 71.50 110 SER A C 1
ATOM 860 O O . SER A 1 110 ? 2.475 19.391 -2.450 1.00 71.50 110 SER A O 1
ATOM 862 N N . ALA A 1 111 ? 1.357 19.151 -0.521 1.00 66.31 111 ALA A N 1
ATOM 863 C CA . ALA A 1 111 ? 1.990 20.294 0.148 1.00 66.31 111 ALA A CA 1
ATOM 864 C C . ALA A 1 111 ? 3.469 20.074 0.548 1.00 66.31 111 ALA A C 1
ATOM 866 O O . ALA A 1 111 ? 4.143 21.035 0.903 1.00 66.31 111 ALA A O 1
ATOM 867 N N . HIS A 1 112 ? 3.983 18.839 0.472 1.00 56.59 112 HIS A N 1
ATOM 868 C CA . HIS A 1 112 ? 5.356 18.472 0.849 1.00 56.59 112 HIS A CA 1
ATOM 869 C C . HIS A 1 112 ? 6.276 18.178 -0.354 1.00 56.59 112 HIS A C 1
ATOM 871 O O . HIS A 1 112 ? 7.375 17.653 -0.190 1.00 56.59 112 HIS A O 1
ATOM 877 N N . VAL A 1 113 ? 5.866 18.520 -1.582 1.00 57.56 113 VAL A N 1
ATOM 878 C CA . VAL A 1 113 ? 6.729 18.365 -2.765 1.00 57.56 113 VAL A CA 1
ATOM 879 C C . VAL A 1 113 ? 7.672 19.569 -2.864 1.00 57.56 113 VAL A C 1
ATOM 881 O O . VAL A 1 113 ? 7.316 20.596 -3.437 1.00 57.56 113 VAL A O 1
ATOM 884 N N . ASP A 1 114 ? 8.889 19.414 -2.336 1.00 52.41 114 ASP A N 1
ATOM 885 C CA . ASP A 1 114 ? 9.946 20.437 -2.171 1.00 52.41 114 ASP A CA 1
ATOM 886 C C . ASP A 1 114 ? 10.392 21.211 -3.439 1.00 52.41 114 ASP A C 1
ATOM 888 O O . ASP A 1 114 ? 11.307 22.028 -3.370 1.00 52.41 114 ASP A O 1
ATOM 892 N N . ASN A 1 115 ? 9.780 20.994 -4.608 1.00 47.97 115 ASN A N 1
ATOM 893 C CA . ASN A 1 115 ? 10.210 21.580 -5.886 1.00 47.97 115 ASN A CA 1
ATOM 894 C C . ASN A 1 115 ? 9.077 22.094 -6.787 1.00 47.97 115 ASN A C 1
ATOM 896 O O . ASN A 1 115 ? 9.334 22.439 -7.941 1.00 47.97 115 ASN A O 1
ATOM 900 N N . ILE A 1 116 ? 7.832 22.161 -6.309 1.00 52.94 116 ILE A N 1
ATOM 901 C CA . ILE A 1 116 ? 6.799 22.901 -7.041 1.00 52.94 116 ILE A CA 1
ATOM 902 C C . ILE A 1 116 ? 6.909 24.346 -6.572 1.00 52.94 116 ILE A C 1
ATOM 904 O O . ILE A 1 116 ? 6.541 24.660 -5.440 1.00 52.94 116 ILE A O 1
ATOM 908 N N . ASP A 1 117 ? 7.479 25.201 -7.428 1.00 46.50 117 ASP A N 1
ATOM 909 C CA . ASP A 1 117 ? 7.484 26.653 -7.259 1.00 46.50 117 ASP A CA 1
ATOM 910 C C . ASP A 1 117 ? 6.170 27.097 -6.624 1.00 46.50 117 ASP A C 1
ATOM 912 O O . ASP A 1 117 ? 5.100 26.737 -7.115 1.00 46.50 117 ASP A O 1
ATOM 916 N N . LYS A 1 118 ? 6.288 27.845 -5.522 1.00 46.78 118 LYS A N 1
ATOM 917 C CA . LYS A 1 118 ? 5.224 28.422 -4.690 1.00 46.78 118 LYS A CA 1
ATOM 918 C C . LYS A 1 118 ? 4.189 29.192 -5.520 1.00 46.78 118 LYS A C 1
ATOM 920 O O . LYS A 1 118 ? 4.121 30.420 -5.480 1.00 46.78 118 LYS A O 1
ATOM 925 N N . PHE A 1 119 ? 3.364 28.488 -6.279 1.00 50.72 119 PHE A N 1
ATOM 926 C CA . PHE A 1 119 ? 2.138 29.020 -6.826 1.00 50.72 119 PHE A CA 1
ATOM 927 C C . PHE A 1 119 ? 1.169 29.081 -5.653 1.00 50.72 119 PHE A C 1
ATOM 929 O O . PHE A 1 119 ? 0.567 28.080 -5.272 1.00 50.72 119 PHE A O 1
ATOM 936 N N . SER A 1 120 ? 1.025 30.288 -5.106 1.00 52.16 120 SER A N 1
ATOM 937 C CA . SER A 1 120 ? 0.155 30.712 -3.993 1.00 52.16 120 SER A CA 1
ATOM 938 C C . SER A 1 120 ? -1.329 30.318 -4.101 1.00 52.16 120 SER A C 1
ATOM 940 O O . SER A 1 120 ? -2.147 30.697 -3.268 1.00 52.16 120 SER A O 1
ATOM 942 N N . ILE A 1 121 ? -1.701 29.575 -5.142 1.00 55.84 121 ILE A N 1
ATOM 943 C CA . ILE A 1 121 ? -3.035 29.032 -5.385 1.00 55.84 121 ILE A CA 1
ATOM 944 C C . ILE A 1 121 ? -3.221 27.698 -4.634 1.00 55.84 121 ILE A C 1
ATOM 946 O O . ILE A 1 121 ? -4.349 27.360 -4.281 1.00 55.84 121 ILE A O 1
ATOM 950 N N . LEU A 1 122 ? -2.139 26.959 -4.348 1.00 57.81 122 LEU A N 1
ATOM 951 C CA . LEU A 1 122 ? -2.193 25.677 -3.626 1.00 57.81 122 LEU A CA 1
ATOM 952 C C . LEU A 1 122 ? -2.223 25.826 -2.097 1.00 57.81 122 LEU A C 1
ATOM 954 O O . LEU A 1 122 ? -2.698 24.914 -1.430 1.00 57.81 122 LEU A O 1
ATOM 958 N N . ASP A 1 123 ? -1.819 26.977 -1.548 1.00 57.75 123 ASP A N 1
ATOM 959 C CA . ASP A 1 123 ? -1.789 27.220 -0.091 1.00 57.75 123 ASP A CA 1
ATOM 960 C C . ASP A 1 123 ? -3.185 27.164 0.561 1.00 57.75 123 ASP A C 1
ATOM 962 O O . ASP A 1 123 ? -3.307 26.977 1.767 1.00 57.75 123 ASP A O 1
ATOM 966 N N . ASN A 1 124 ? -4.245 27.306 -0.243 1.00 65.06 124 ASN A N 1
ATOM 967 C CA . ASN A 1 124 ? -5.639 27.259 0.202 1.00 65.06 124 ASN A CA 1
ATOM 968 C C . ASN A 1 124 ? -6.380 25.994 -0.263 1.00 65.06 124 ASN A C 1
ATOM 970 O O . ASN A 1 124 ? -7.609 25.934 -0.168 1.00 65.06 124 ASN A O 1
ATOM 974 N N . MET A 1 125 ? -5.671 24.999 -0.804 1.00 71.31 125 MET A N 1
ATOM 975 C CA . MET A 1 125 ? -6.271 23.716 -1.159 1.00 71.31 125 MET A CA 1
ATOM 976 C C . MET A 1 125 ? -6.047 22.693 -0.043 1.00 71.31 125 MET A C 1
ATOM 978 O O . MET A 1 125 ? -4.974 22.669 0.559 1.00 71.31 125 MET A O 1
ATOM 982 N N . PRO A 1 126 ? -7.036 21.827 0.235 1.00 74.69 126 PRO A N 1
ATOM 983 C CA . PRO A 1 126 ? -6.820 20.689 1.114 1.00 74.69 126 PRO A CA 1
ATOM 984 C C . PRO A 1 126 ? -5.673 19.811 0.611 1.00 74.69 126 PRO A C 1
ATOM 986 O O . PRO A 1 126 ? -5.524 19.614 -0.599 1.00 74.69 126 PRO A O 1
ATOM 989 N N . VAL A 1 127 ? -4.881 19.268 1.536 1.00 79.00 127 VAL A N 1
ATOM 990 C CA . VAL A 1 127 ? -3.794 18.349 1.193 1.00 79.00 127 VAL A CA 1
ATOM 991 C C . VAL A 1 127 ? -4.371 17.104 0.524 1.00 79.00 127 VAL A C 1
ATOM 993 O O . VAL A 1 127 ? -5.408 16.582 0.932 1.00 79.00 127 VAL A O 1
ATOM 996 N N . ALA A 1 128 ? -3.700 16.634 -0.526 1.00 81.44 128 ALA A N 1
ATOM 997 C CA . ALA A 1 128 ? -4.095 15.436 -1.256 1.00 81.44 128 ALA A CA 1
ATOM 998 C C . ALA A 1 128 ? -2.940 14.424 -1.257 1.00 81.44 128 ALA A C 1
ATOM 1000 O O . ALA A 1 128 ? -1.798 14.827 -1.515 1.00 81.44 128 ALA A O 1
ATOM 1001 N N . PRO A 1 129 ? -3.203 13.133 -0.979 1.00 83.19 129 PRO A N 1
ATOM 1002 C CA . PRO A 1 129 ? -2.176 12.101 -1.026 1.00 83.19 129 PRO A CA 1
ATOM 1003 C C . PRO A 1 129 ? -1.650 11.931 -2.453 1.00 83.19 129 PRO A C 1
ATOM 1005 O O . PRO A 1 129 ? -2.398 12.048 -3.427 1.00 83.19 129 PRO A O 1
ATOM 1008 N N . ILE A 1 130 ? -0.357 11.644 -2.574 1.00 85.56 130 ILE A N 1
ATOM 1009 C CA . ILE A 1 130 ? 0.295 11.425 -3.865 1.00 85.56 130 ILE A CA 1
ATOM 1010 C C . ILE A 1 130 ? 0.257 9.935 -4.203 1.00 85.56 130 ILE A C 1
ATOM 1012 O O . ILE A 1 130 ? 0.673 9.103 -3.398 1.00 85.56 130 ILE A O 1
ATOM 1016 N N . ASN A 1 131 ? -0.203 9.610 -5.414 1.00 89.12 131 ASN A N 1
ATOM 1017 C CA . ASN A 1 131 ? -0.015 8.282 -5.985 1.00 89.12 131 ASN A CA 1
ATOM 1018 C C . ASN A 1 131 ? 1.380 8.194 -6.621 1.00 89.12 131 ASN A C 1
ATOM 1020 O O . ASN A 1 131 ? 1.684 8.944 -7.547 1.00 89.12 131 ASN A O 1
ATOM 1024 N N . PHE A 1 132 ? 2.217 7.288 -6.122 1.00 88.12 132 PHE A N 1
ATOM 1025 C CA . PHE A 1 132 ? 3.569 7.040 -6.633 1.00 88.12 132 PHE A CA 1
ATOM 1026 C C . PHE A 1 132 ? 3.623 5.951 -7.716 1.00 88.12 132 PHE A C 1
ATOM 1028 O O . PHE A 1 132 ? 4.704 5.687 -8.246 1.00 88.12 132 PHE A O 1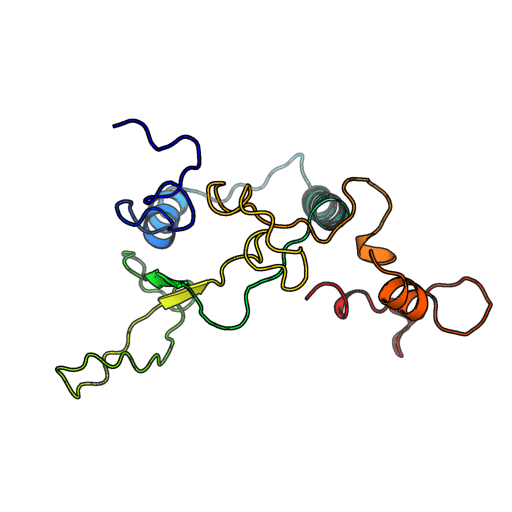
ATOM 1035 N N . GLN A 1 133 ? 2.478 5.343 -8.042 1.00 90.31 133 GLN A N 1
ATOM 1036 C CA . GLN A 1 133 ? 2.307 4.413 -9.158 1.00 90.31 133 GLN A CA 1
ATOM 1037 C C . GLN A 1 133 ? 1.694 5.103 -10.378 1.00 90.31 133 GLN A C 1
ATOM 1039 O O . GLN A 1 133 ? 1.123 6.195 -10.278 1.00 90.31 133 GLN A O 1
ATOM 1044 N N . THR A 1 134 ? 1.797 4.472 -11.548 1.00 90.56 134 THR A N 1
ATOM 1045 C CA . THR A 1 134 ? 0.994 4.899 -12.696 1.00 90.56 134 THR A CA 1
ATOM 1046 C C . THR A 1 134 ? -0.468 4.531 -12.429 1.00 90.56 134 THR A C 1
ATOM 1048 O O . THR A 1 134 ? -0.780 3.610 -11.687 1.00 90.56 134 THR A O 1
ATOM 1051 N N . SER A 1 135 ? -1.415 5.276 -12.996 1.00 92.62 135 SER A N 1
ATOM 1052 C CA . SER A 1 135 ? -2.846 4.952 -12.835 1.00 92.62 135 SER A CA 1
ATOM 1053 C C . SER A 1 135 ? -3.337 3.896 -13.834 1.00 92.62 135 SER A C 1
ATOM 1055 O O . SER A 1 135 ? -4.542 3.674 -13.953 1.00 92.62 135 SER A O 1
ATOM 1057 N N . PHE A 1 136 ? -2.423 3.294 -14.598 1.00 94.19 136 PHE A N 1
ATOM 1058 C CA . PHE A 1 136 ? -2.721 2.303 -15.624 1.00 94.19 136 PHE A CA 1
ATOM 1059 C C . PHE A 1 136 ? -2.377 0.906 -15.114 1.00 94.19 136 PHE A C 1
ATOM 1061 O O . PHE A 1 136 ? -1.524 0.747 -14.255 1.00 94.19 136 PHE A O 1
ATOM 1068 N N . LEU A 1 137 ? -3.031 -0.109 -15.678 1.00 94.69 137 LEU A N 1
ATOM 1069 C CA . LEU A 1 137 ? -2.637 -1.501 -15.469 1.00 94.69 137 LEU A CA 1
ATOM 1070 C C . LEU A 1 137 ? -1.493 -1.837 -16.426 1.00 94.69 137 LEU A C 1
ATOM 1072 O O . LEU A 1 137 ? -1.731 -2.314 -17.539 1.00 94.69 137 LEU A O 1
ATOM 1076 N N . ASP A 1 138 ? -0.273 -1.502 -16.029 1.00 93.94 138 ASP A N 1
ATOM 1077 C CA . ASP A 1 138 ? 0.931 -1.584 -16.859 1.00 93.94 138 ASP A CA 1
ATOM 1078 C C . ASP A 1 138 ? 2.096 -2.336 -16.196 1.00 93.94 138 ASP A C 1
ATOM 1080 O O . ASP A 1 138 ? 3.187 -2.394 -16.769 1.00 93.94 138 ASP A O 1
ATOM 1084 N N . LEU A 1 139 ? 1.854 -2.990 -15.054 1.00 91.44 139 LEU A N 1
ATOM 1085 C CA . LEU A 1 139 ? 2.863 -3.727 -14.292 1.00 91.44 139 LEU A CA 1
ATOM 1086 C C . LEU A 1 139 ? 3.968 -2.815 -13.727 1.00 91.44 139 LEU A C 1
ATOM 1088 O O . LEU A 1 139 ? 5.101 -3.262 -13.535 1.00 91.44 139 LEU A O 1
ATOM 1092 N N . SER A 1 140 ? 3.654 -1.551 -13.434 1.00 89.62 140 SER A N 1
ATOM 1093 C CA . SER A 1 140 ? 4.537 -0.586 -12.770 1.00 89.62 140 SER A CA 1
ATOM 1094 C C . SER A 1 140 ? 5.099 -1.082 -11.443 1.00 89.62 140 SER A C 1
ATOM 1096 O O . SER A 1 140 ? 6.251 -0.797 -11.125 1.00 89.62 140 SER A O 1
ATOM 1098 N N . HIS A 1 141 ? 4.362 -1.901 -10.694 1.00 85.75 141 HIS A N 1
ATOM 1099 C CA . HIS A 1 141 ? 4.907 -2.501 -9.471 1.00 85.75 141 HIS A CA 1
ATOM 1100 C C . HIS A 1 141 ? 6.002 -3.556 -9.741 1.00 85.75 141 HIS A C 1
ATOM 1102 O O . HIS A 1 141 ? 6.771 -3.884 -8.839 1.00 85.75 141 HIS A O 1
ATOM 1108 N N . ILE A 1 142 ? 6.092 -4.086 -10.970 1.00 87.00 142 ILE A N 1
ATOM 1109 C CA . ILE A 1 142 ? 7.156 -5.002 -11.418 1.00 87.00 142 ILE A CA 1
ATOM 1110 C C . ILE A 1 142 ? 8.289 -4.220 -12.082 1.00 87.00 142 ILE A C 1
ATOM 1112 O O . ILE A 1 142 ? 9.460 -4.477 -11.810 1.00 87.00 142 ILE A O 1
ATOM 1116 N N . TYR A 1 143 ? 7.951 -3.299 -12.987 1.00 87.19 143 TYR A N 1
ATOM 1117 C CA . TYR A 1 143 ? 8.926 -2.605 -13.831 1.00 87.19 143 TYR A CA 1
ATOM 1118 C C . TYR A 1 143 ? 9.451 -1.297 -13.238 1.00 87.19 143 TYR A C 1
ATOM 1120 O O . TYR A 1 143 ? 10.463 -0.792 -13.716 1.00 87.19 143 TYR A O 1
ATOM 1128 N N . GLY A 1 144 ? 8.815 -0.777 -12.193 1.00 87.50 144 GLY A N 1
ATOM 1129 C CA . GLY A 1 144 ? 9.087 0.540 -11.639 1.00 87.50 144 GLY A CA 1
ATOM 1130 C C . GLY A 1 144 ? 8.380 1.663 -12.394 1.00 87.50 144 GLY A C 1
ATOM 1131 O O . GLY A 1 144 ? 7.978 1.524 -13.547 1.00 87.50 144 GLY A O 1
ATOM 1132 N N . THR A 1 145 ? 8.266 2.809 -11.727 1.00 89.31 145 THR A N 1
ATOM 1133 C CA . THR A 1 145 ? 7.575 4.005 -12.241 1.00 89.31 145 THR A CA 1
ATOM 1134 C C . THR A 1 145 ? 8.540 5.098 -12.688 1.00 89.31 145 THR A C 1
ATOM 1136 O O . THR A 1 145 ? 8.143 6.083 -13.310 1.00 89.31 145 THR A O 1
ATOM 1139 N N . ASP A 1 146 ? 9.828 4.922 -12.395 1.00 88.12 146 ASP A N 1
ATOM 1140 C CA . ASP A 1 146 ? 10.895 5.839 -12.755 1.00 88.12 146 ASP A CA 1
ATOM 1141 C C . ASP A 1 146 ? 12.011 5.127 -13.537 1.00 88.12 146 ASP A C 1
ATOM 1143 O O . ASP A 1 146 ? 12.215 3.910 -13.450 1.00 88.12 146 ASP A O 1
ATOM 1147 N N . ASN A 1 147 ? 12.760 5.909 -14.318 1.00 87.50 147 ASN A N 1
ATOM 1148 C CA . ASN A 1 147 ? 13.810 5.392 -15.198 1.00 87.50 147 ASN A CA 1
ATOM 1149 C C . ASN A 1 147 ? 14.926 4.664 -14.439 1.00 87.50 147 ASN A C 1
ATOM 1151 O O . ASN A 1 147 ? 15.543 3.758 -14.997 1.00 87.50 147 ASN A O 1
ATOM 1155 N N . LYS A 1 148 ? 15.208 5.066 -13.194 1.00 86.44 148 LYS A N 1
ATOM 1156 C CA . LYS A 1 148 ? 16.274 4.469 -12.394 1.00 86.44 148 LYS A CA 1
ATOM 1157 C C . LYS A 1 148 ? 15.843 3.084 -11.923 1.00 86.44 148 LYS A C 1
ATOM 1159 O O . LYS A 1 148 ? 16.547 2.123 -12.219 1.00 86.44 148 LYS A O 1
ATOM 1164 N N . THR A 1 149 ? 14.670 2.966 -11.301 1.00 84.56 149 THR A N 1
ATOM 1165 C CA . THR A 1 149 ? 14.103 1.664 -10.914 1.00 84.56 149 THR A CA 1
ATOM 1166 C C . THR A 1 149 ? 13.974 0.738 -12.123 1.00 84.56 149 THR A C 1
ATOM 1168 O O . THR A 1 149 ? 14.421 -0.405 -12.075 1.00 84.56 149 THR A O 1
ATOM 1171 N N . THR A 1 150 ? 13.471 1.247 -13.252 1.00 86.50 150 THR A N 1
ATOM 1172 C CA . THR A 1 150 ? 13.328 0.455 -14.487 1.00 86.50 150 THR A CA 1
ATOM 1173 C C . THR A 1 150 ? 14.664 -0.095 -14.993 1.00 86.50 150 THR A C 1
ATOM 1175 O O . THR A 1 150 ? 14.740 -1.243 -15.441 1.00 86.50 150 THR A O 1
ATOM 1178 N N . ALA A 1 151 ? 15.728 0.710 -14.947 1.00 84.62 151 ALA A N 1
ATOM 1179 C CA . ALA A 1 151 ? 17.063 0.275 -15.346 1.00 84.62 151 ALA A CA 1
ATOM 1180 C C . ALA A 1 151 ? 17.610 -0.801 -14.396 1.00 84.62 151 ALA A C 1
ATOM 1182 O O . ALA A 1 151 ? 18.118 -1.826 -14.854 1.00 84.62 151 ALA A O 1
ATOM 1183 N N . GLU A 1 152 ? 17.441 -0.613 -13.086 1.00 83.00 152 GLU A N 1
ATOM 1184 C CA . GLU A 1 152 ? 17.869 -1.586 -12.079 1.00 83.00 152 GLU A CA 1
ATOM 1185 C C . GLU A 1 152 ? 17.128 -2.927 -12.216 1.00 83.00 152 GLU A C 1
ATOM 1187 O O . GLU A 1 152 ? 17.763 -3.983 -12.172 1.00 83.00 152 GLU A O 1
ATOM 1192 N N . VAL A 1 153 ? 15.812 -2.899 -12.465 1.00 85.19 153 VAL A N 1
ATOM 1193 C CA . VAL A 1 153 ? 14.987 -4.101 -12.679 1.00 85.19 153 VAL A CA 1
ATOM 1194 C C . VAL A 1 153 ? 15.425 -4.880 -13.915 1.00 85.19 153 VAL A C 1
ATOM 1196 O O . VAL A 1 153 ? 15.320 -6.101 -13.919 1.00 85.19 153 VAL A O 1
ATOM 1199 N N . ARG A 1 154 ? 15.920 -4.232 -14.973 1.00 83.75 154 ARG A N 1
ATOM 1200 C CA . ARG A 1 154 ? 16.364 -4.937 -16.190 1.00 83.75 154 ARG A CA 1
ATOM 1201 C C . ARG A 1 154 ? 17.724 -5.613 -16.020 1.00 83.75 154 ARG A C 1
ATOM 1203 O O . ARG A 1 154 ? 17.969 -6.649 -16.634 1.00 83.75 154 ARG A O 1
ATOM 1210 N N . GLY A 1 155 ? 18.585 -5.065 -15.164 1.00 72.69 155 GLY A N 1
ATOM 1211 C CA . GLY A 1 155 ? 19.972 -5.501 -15.026 1.00 72.69 155 GLY A CA 1
ATOM 1212 C C . GLY A 1 155 ? 20.764 -5.203 -16.302 1.00 72.69 155 GLY A C 1
ATOM 1213 O O . GLY A 1 155 ? 20.323 -5.483 -17.414 1.00 72.69 155 GLY A O 1
ATOM 1214 N N . ASP A 1 156 ? 21.958 -4.631 -16.170 1.00 65.88 156 ASP A N 1
ATOM 1215 C CA . ASP A 1 156 ? 22.775 -4.110 -17.284 1.00 65.88 156 ASP A CA 1
ATOM 1216 C C . ASP A 1 156 ? 23.352 -5.186 -18.244 1.00 65.88 156 ASP A C 1
ATOM 1218 O O . ASP A 1 156 ? 24.423 -5.035 -18.828 1.00 65.88 156 ASP A O 1
ATOM 1222 N N . HIS A 1 157 ? 22.660 -6.308 -18.441 1.00 64.88 157 HIS A N 1
ATOM 1223 C CA . HIS A 1 157 ? 23.120 -7.457 -19.217 1.00 64.88 157 HIS A CA 1
ATOM 1224 C C . HIS A 1 157 ? 22.734 -7.413 -20.704 1.00 64.88 157 HIS A C 1
ATOM 1226 O O . HIS A 1 157 ? 23.074 -8.334 -21.444 1.00 64.88 157 HIS A O 1
ATOM 1232 N N . GLY A 1 158 ? 22.023 -6.374 -21.162 1.00 66.38 158 GLY A N 1
ATOM 1233 C CA . GLY A 1 158 ? 21.702 -6.161 -22.584 1.00 66.38 158 GLY A CA 1
ATOM 1234 C C . GLY A 1 158 ? 20.780 -7.213 -23.224 1.00 66.38 158 GLY A C 1
ATOM 1235 O O . GLY A 1 158 ? 20.500 -7.135 -24.416 1.00 66.38 158 GLY A O 1
ATOM 1236 N N . SER A 1 159 ? 20.288 -8.183 -22.450 1.00 78.06 159 SER A N 1
ATOM 1237 C CA . SER A 1 159 ? 19.424 -9.281 -22.902 1.00 78.06 159 SER A CA 1
ATOM 1238 C C . SER A 1 159 ? 17.931 -8.935 -22.901 1.00 78.06 159 SER A C 1
ATOM 1240 O O . SER A 1 159 ? 17.124 -9.723 -23.386 1.00 78.06 159 SER A O 1
ATOM 1242 N N . GLY A 1 160 ? 17.552 -7.779 -22.340 1.00 80.50 160 GLY A N 1
ATOM 1243 C CA . GLY A 1 160 ? 16.152 -7.372 -22.175 1.00 80.50 160 GLY A CA 1
ATOM 1244 C C . GLY A 1 160 ? 15.374 -8.182 -21.130 1.00 80.50 160 GLY A C 1
ATOM 1245 O O . GLY A 1 160 ? 14.152 -8.073 -21.078 1.00 80.50 160 GLY A O 1
ATOM 1246 N N . GLY A 1 161 ? 16.059 -9.003 -20.325 1.00 85.81 161 GLY A N 1
ATOM 1247 C CA . GLY A 1 161 ? 15.458 -9.753 -19.222 1.00 85.81 161 GLY A CA 1
ATOM 1248 C C . GLY A 1 161 ? 15.190 -8.895 -17.983 1.00 85.81 161 GLY A C 1
ATOM 1249 O O . GLY A 1 161 ? 15.553 -7.724 -17.933 1.00 85.81 161 GLY A O 1
ATOM 1250 N N . ILE A 1 162 ? 14.556 -9.505 -16.981 1.00 87.62 162 ILE A N 1
ATOM 1251 C CA . ILE A 1 162 ? 14.482 -8.967 -15.618 1.00 87.62 162 ILE A CA 1
ATOM 1252 C C . ILE A 1 162 ? 15.698 -9.495 -14.852 1.00 87.62 162 ILE A C 1
ATOM 1254 O O . ILE A 1 162 ? 16.018 -10.685 -14.934 1.00 87.62 162 ILE A O 1
ATOM 1258 N N . ALA A 1 163 ? 16.37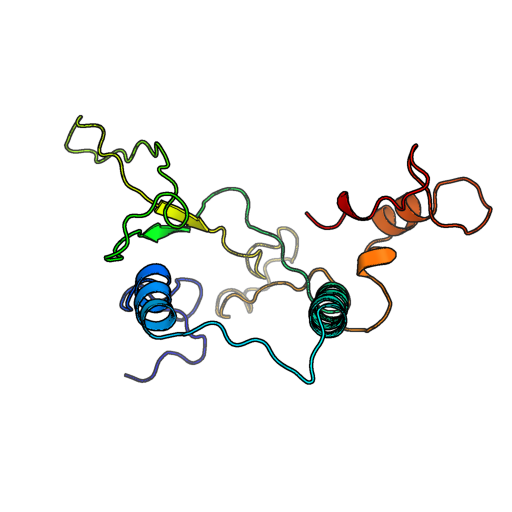9 -8.609 -14.132 1.00 86.00 163 ALA A N 1
ATOM 1259 C CA . ALA A 1 163 ? 17.459 -8.940 -13.224 1.00 86.00 163 ALA A CA 1
ATOM 1260 C C . ALA A 1 163 ? 16.968 -9.949 -12.188 1.00 86.00 163 ALA A C 1
ATOM 1262 O O . ALA A 1 163 ? 15.880 -9.814 -11.635 1.00 86.00 163 ALA A O 1
ATOM 1263 N N . MET A 1 164 ? 17.794 -10.947 -11.908 1.00 85.62 164 MET A N 1
ATOM 1264 C CA . MET A 1 164 ? 17.505 -11.951 -10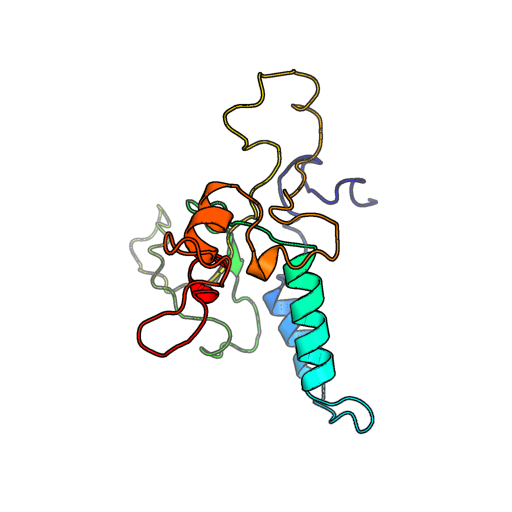.896 1.00 85.62 164 MET A CA 1
ATOM 1265 C C . MET A 1 164 ? 18.526 -11.841 -9.771 1.00 85.62 164 MET A C 1
ATOM 1267 O O . MET A 1 164 ? 19.702 -11.552 -10.005 1.00 85.62 164 MET A O 1
ATOM 1271 N N . ASP A 1 165 ? 18.080 -12.066 -8.543 1.00 81.75 165 ASP A N 1
ATOM 1272 C CA . ASP A 1 165 ? 18.958 -12.172 -7.392 1.00 81.75 165 ASP A CA 1
ATOM 1273 C C . ASP A 1 165 ? 19.722 -13.513 -7.390 1.00 81.75 165 ASP A C 1
ATOM 1275 O O . ASP A 1 165 ? 19.570 -14.373 -8.261 1.00 81.75 165 ASP A O 1
ATOM 1279 N N . LYS A 1 166 ? 20.549 -13.721 -6.361 1.00 85.56 166 LYS A N 1
ATOM 1280 C CA . LYS A 1 166 ? 21.318 -14.963 -6.162 1.00 85.56 166 LYS A CA 1
ATOM 1281 C C . LYS A 1 166 ? 20.459 -16.234 -6.025 1.00 85.56 166 LYS A C 1
ATOM 1283 O O . LYS A 1 166 ? 21.008 -17.330 -6.089 1.00 85.56 166 LYS A O 1
ATOM 1288 N N . ASN A 1 167 ? 19.154 -16.092 -5.801 1.00 86.75 167 ASN A N 1
ATOM 1289 C CA . ASN A 1 167 ? 18.189 -17.178 -5.665 1.00 86.75 167 ASN A CA 1
ATOM 1290 C C . ASN A 1 167 ? 17.333 -17.358 -6.932 1.00 86.75 167 ASN A C 1
ATOM 1292 O O . ASN A 1 167 ? 16.399 -18.158 -6.915 1.00 86.75 167 ASN A O 1
ATOM 1296 N N . ASN A 1 168 ? 17.651 -16.656 -8.025 1.00 82.62 168 ASN A N 1
ATOM 1297 C CA . ASN A 1 168 ? 16.849 -16.596 -9.247 1.00 82.62 168 ASN A CA 1
ATOM 1298 C C . ASN A 1 168 ? 15.448 -15.996 -9.036 1.00 82.62 168 ASN A C 1
ATOM 1300 O O . ASN A 1 168 ? 14.494 -16.403 -9.700 1.00 82.62 168 ASN A O 1
ATOM 1304 N N . LEU A 1 169 ? 15.323 -15.043 -8.109 1.00 81.62 169 LEU A N 1
ATOM 1305 C CA . LEU A 1 169 ? 14.095 -14.296 -7.862 1.00 81.62 169 LEU A CA 1
ATOM 1306 C C . LEU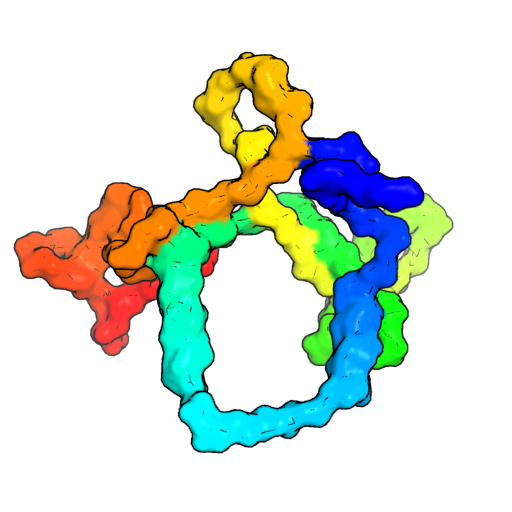 A 1 169 ? 14.229 -12.852 -8.365 1.00 81.62 169 LEU A C 1
ATOM 1308 O O . LEU A 1 169 ? 15.305 -12.259 -8.245 1.00 81.62 169 LEU A O 1
ATOM 1312 N N . PRO A 1 170 ? 13.156 -12.257 -8.908 1.00 76.06 170 PRO A N 1
ATOM 1313 C CA . PRO A 1 170 ? 13.163 -10.848 -9.280 1.00 76.06 170 PRO A CA 1
ATOM 1314 C C . PRO A 1 170 ? 13.294 -9.957 -8.026 1.00 76.06 170 PRO A C 1
ATOM 1316 O O . PRO A 1 170 ? 12.769 -10.313 -6.968 1.00 76.06 170 PRO A O 1
ATOM 1319 N N . PRO A 1 171 ? 13.958 -8.788 -8.104 1.00 70.75 171 PRO A N 1
ATOM 1320 C CA . PRO A 1 171 ? 14.251 -7.919 -6.958 1.00 70.75 171 PRO A CA 1
ATOM 1321 C C . PRO A 1 171 ? 13.038 -7.092 -6.478 1.00 70.75 171 PRO A C 1
ATOM 1323 O O . PRO A 1 171 ? 13.189 -5.923 -6.135 1.00 70.75 171 PRO A O 1
ATOM 1326 N N . ILE A 1 172 ? 11.843 -7.686 -6.451 1.00 65.06 172 ILE A N 1
ATOM 1327 C CA . ILE A 1 172 ? 10.556 -7.007 -6.218 1.00 65.06 172 ILE A CA 1
ATOM 1328 C C . ILE A 1 172 ? 10.533 -6.275 -4.862 1.00 65.06 172 ILE A C 1
ATOM 1330 O O . ILE A 1 172 ? 10.093 -5.131 -4.781 1.00 65.06 172 ILE A O 1
ATOM 1334 N N . ASP A 1 173 ? 11.106 -6.874 -3.814 1.00 57.31 173 ASP A N 1
ATOM 1335 C CA . ASP A 1 173 ? 11.028 -6.348 -2.442 1.00 57.31 173 ASP A CA 1
ATOM 1336 C C . ASP A 1 173 ? 11.802 -5.039 -2.213 1.00 57.31 173 ASP A C 1
ATOM 1338 O O . ASP A 1 173 ? 11.564 -4.347 -1.226 1.00 57.31 173 ASP A O 1
ATOM 1342 N N . LYS A 1 174 ? 12.737 -4.671 -3.101 1.00 55.44 174 LYS A N 1
ATOM 1343 C CA . LYS A 1 174 ? 13.539 -3.444 -2.935 1.00 55.44 174 LYS A CA 1
ATOM 1344 C C . LYS A 1 174 ? 12.790 -2.166 -3.297 1.00 55.44 174 LYS A C 1
ATOM 1346 O O . LYS A 1 174 ? 13.255 -1.087 -2.941 1.00 55.44 174 LYS A O 1
ATOM 1351 N N . TYR A 1 175 ? 11.685 -2.285 -4.028 1.00 51.06 175 TYR A N 1
ATOM 1352 C CA . TYR A 1 175 ? 10.999 -1.149 -4.648 1.00 51.06 175 TYR A CA 1
ATOM 1353 C C . TYR A 1 175 ? 9.584 -0.926 -4.101 1.00 51.06 175 TYR A C 1
ATOM 1355 O O . TYR A 1 175 ? 8.917 0.021 -4.507 1.00 51.06 175 TYR A O 1
ATOM 1363 N N . LEU A 1 176 ? 9.140 -1.778 -3.169 1.00 46.09 176 LEU A N 1
ATOM 1364 C CA . LEU A 1 176 ? 7.823 -1.716 -2.525 1.00 46.09 176 LEU A CA 1
ATOM 1365 C C . LEU A 1 176 ? 7.832 -0.999 -1.158 1.00 46.09 176 LEU A C 1
ATOM 1367 O O . LEU A 1 176 ? 6.816 -1.020 -0.466 1.00 46.09 176 LEU A O 1
ATOM 1371 N N . THR A 1 177 ? 8.950 -0.375 -0.767 1.00 43.12 177 THR A N 1
ATOM 1372 C CA . THR A 1 177 ? 9.101 0.398 0.484 1.00 43.12 177 THR A CA 1
ATOM 1373 C C . THR A 1 177 ? 9.317 1.879 0.226 1.00 43.12 177 THR A C 1
ATOM 1375 O O . THR A 1 177 ? 10.227 2.193 -0.578 1.00 43.12 177 THR A O 1
#